Protein AF-A0A6J6JK47-F1 (afdb_monomer)

Organism: NCBI:txid449393

Foldseek 3Di:
DDDDDDDDPDDDDDDPVPDPDDDLVRVLVVVVPDPDADQEAEQDDDDPVRSVVSQVCCCVVVVHHYDHDDVPDDDDDD

Solvent-accessible surface area (backbone atoms only — not comparable to full-atom values): 5480 Å² total; per-residue (Å²): 137,90,84,79,91,76,86,84,86,69,89,86,80,86,76,77,90,72,62,91,65,76,50,72,64,54,50,52,56,54,57,67,67,51,95,66,88,61,89,64,43,79,54,72,97,63,55,72,69,59,44,50,52,47,42,53,46,43,38,71,78,70,66,43,50,64,45,72,75,56,90,92,63,85,80,90,87,131

InterPro domains:
  IPR011108 Zn-dependent metallo-hydrolase, RNA specificity domain [PF07521] (5-69)
  IPR036866 Ribonuclease Z/Hydroxyacylglutathione hydrolase-like [SSF56281] (2-77)
  IPR050698 RNA Processing Metallo-Beta-Lactamase [PTHR11203] (3-77)

Secondary structure (DSSP, 8-state):
---------SPP---GGG--SPPHHHHHHHHTT-SS--S-EEP-SS-HHHHHHHHHHHHHHT---EE-PPTT------

Sequence (78 aa):
MHGKEIPVKAQIEQVNSFSVHADASELVDWLRTSSEEPKNVFIVHGEGDS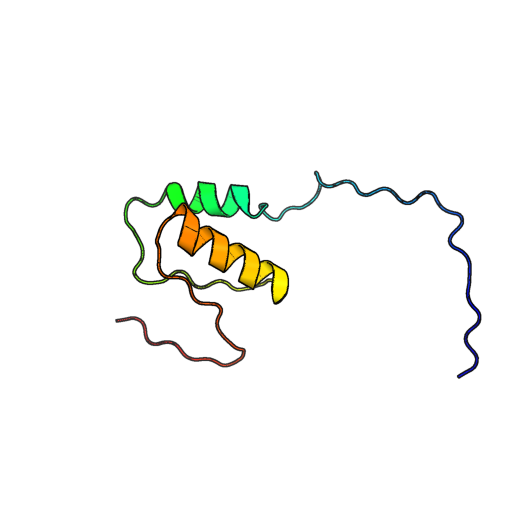SAALQERINKELGWNSVIPKDNQVISIS

Radius of gyration: 18.51 Å; Cα contacts (8 Å, |Δi|>4): 46; chains: 1; bounding box: 40×29×52 Å

pLDDT: mean 90.77, std 9.57, range [45.75, 98.0]

Structure (mmCIF, N/CA/C/O backbone):
data_AF-A0A6J6JK47-F1
#
_entry.id   AF-A0A6J6JK47-F1
#
loop_
_atom_site.group_PDB
_atom_site.id
_atom_site.type_symbol
_atom_site.label_atom_id
_atom_site.lab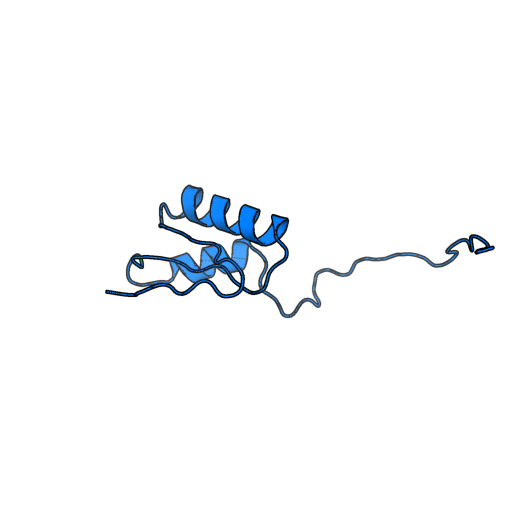el_alt_id
_atom_site.label_comp_id
_atom_site.label_asym_id
_atom_site.label_entity_id
_atom_site.label_seq_id
_atom_site.pdbx_PDB_ins_code
_atom_site.Cartn_x
_atom_site.Cartn_y
_atom_site.Cartn_z
_atom_site.occupancy
_atom_site.B_iso_or_equiv
_atom_site.auth_seq_id
_atom_site.auth_comp_id
_atom_site.auth_asym_id
_atom_site.auth_atom_id
_atom_site.pdbx_PDB_model_num
ATOM 1 N N . MET A 1 1 ? 7.274 -17.037 -36.428 1.00 45.75 1 MET A N 1
ATOM 2 C CA . MET A 1 1 ? 7.437 -15.589 -36.180 1.00 45.75 1 MET A CA 1
ATOM 3 C C . MET A 1 1 ? 8.914 -15.263 -36.338 1.00 45.75 1 MET A C 1
ATOM 5 O O . MET A 1 1 ? 9.711 -15.861 -35.632 1.00 45.75 1 MET A O 1
ATOM 9 N N . HIS A 1 2 ? 9.291 -14.405 -37.287 1.00 68.19 2 HIS A N 1
ATOM 10 C CA . HIS A 1 2 ? 10.682 -13.966 -37.470 1.00 68.19 2 HIS A CA 1
ATOM 11 C C . HIS A 1 2 ? 10.783 -12.494 -37.050 1.00 68.19 2 HIS A C 1
ATOM 13 O O . HIS A 1 2 ? 10.639 -11.602 -37.881 1.00 68.19 2 HIS A O 1
ATOM 19 N N . GLY A 1 3 ? 10.930 -12.245 -35.747 1.00 77.44 3 GLY A N 1
ATOM 20 C CA . GLY A 1 3 ? 11.200 -10.908 -35.209 1.00 77.44 3 GLY A CA 1
ATOM 21 C C . GLY A 1 3 ? 12.691 -10.585 -35.300 1.00 77.44 3 GLY A C 1
ATOM 22 O O . GLY A 1 3 ? 13.522 -11.476 -35.135 1.00 77.44 3 GLY A O 1
ATOM 23 N N . LYS A 1 4 ? 13.032 -9.327 -35.596 1.00 80.12 4 LYS A N 1
ATOM 24 C CA . LYS A 1 4 ? 14.414 -8.830 -35.633 1.00 80.12 4 LYS A CA 1
ATOM 25 C C . LYS A 1 4 ? 14.615 -7.888 -34.446 1.00 80.12 4 LYS A C 1
ATOM 27 O O . LYS A 1 4 ? 13.854 -6.937 -34.308 1.00 80.12 4 LYS A O 1
ATOM 32 N N . GLU A 1 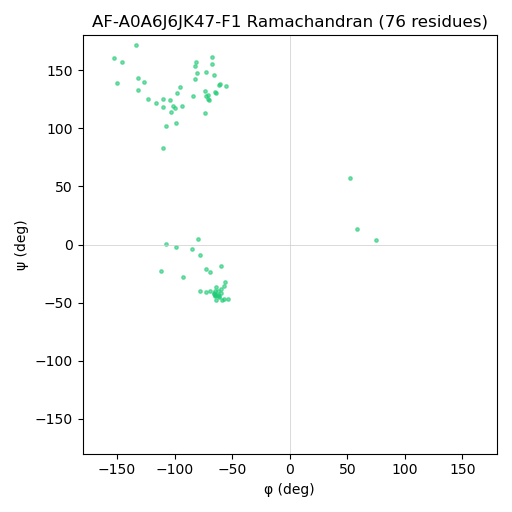5 ? 15.620 -8.152 -33.618 1.00 84.75 5 GLU A N 1
ATOM 33 C CA . GLU A 1 5 ? 15.993 -7.297 -32.483 1.00 84.75 5 GLU A CA 1
ATOM 34 C C . GLU A 1 5 ? 16.479 -5.922 -32.980 1.00 84.75 5 GLU A C 1
ATOM 36 O O . GLU A 1 5 ? 17.325 -5.847 -33.879 1.00 84.75 5 GLU A O 1
ATOM 41 N N . ILE A 1 6 ? 15.952 -4.832 -32.412 1.00 89.81 6 ILE A N 1
ATOM 42 C CA . ILE A 1 6 ? 16.332 -3.451 -32.750 1.00 89.81 6 ILE A CA 1
ATOM 43 C C . ILE A 1 6 ? 16.975 -2.795 -31.518 1.00 89.81 6 ILE A C 1
ATOM 45 O O . ILE A 1 6 ? 16.319 -2.694 -30.483 1.00 89.81 6 ILE A O 1
ATOM 49 N N . PRO A 1 7 ? 18.230 -2.312 -31.600 1.00 88.75 7 PRO A N 1
ATOM 50 C CA . PRO A 1 7 ? 18.898 -1.699 -30.457 1.00 88.75 7 PRO A CA 1
ATOM 51 C C . PRO A 1 7 ? 18.339 -0.303 -30.153 1.00 88.75 7 PRO A C 1
ATOM 53 O O . PRO A 1 7 ? 18.250 0.550 -31.042 1.00 88.75 7 PRO A O 1
ATOM 56 N N . VAL A 1 8 ? 18.033 -0.045 -28.879 1.00 90.69 8 VAL A N 1
ATOM 57 C CA . VAL A 1 8 ? 17.668 1.289 -28.383 1.00 90.69 8 VAL A CA 1
ATOM 58 C C . VAL A 1 8 ? 18.931 2.151 -28.316 1.00 90.69 8 VAL A C 1
ATOM 60 O O . VAL A 1 8 ? 19.840 1.874 -27.542 1.00 90.69 8 VAL A O 1
ATOM 63 N N . LYS A 1 9 ? 19.003 3.189 -29.158 1.00 93.75 9 LYS A N 1
ATOM 64 C CA . LYS A 1 9 ? 20.133 4.143 -29.219 1.00 93.75 9 LYS A CA 1
ATOM 65 C C . LYS A 1 9 ? 19.876 5.450 -28.458 1.00 93.75 9 LYS A C 1
ATOM 67 O O . LYS A 1 9 ? 20.731 6.330 -28.463 1.00 93.75 9 LYS A O 1
ATOM 72 N N . ALA A 1 10 ? 18.685 5.605 -27.886 1.00 93.31 10 ALA A N 1
ATOM 73 C CA . ALA A 1 10 ? 18.302 6.785 -27.123 1.00 93.31 10 ALA A CA 1
ATOM 74 C C . ALA A 1 10 ? 18.825 6.704 -25.682 1.00 93.31 10 ALA A C 1
ATOM 76 O O . ALA A 1 10 ? 19.003 5.613 -25.142 1.00 93.31 10 ALA A O 1
ATOM 77 N N . GLN A 1 11 ? 19.027 7.866 -25.063 1.00 89.81 11 GLN A N 1
ATOM 78 C CA . GLN A 1 11 ? 19.263 7.967 -23.627 1.00 89.81 11 GLN A CA 1
ATOM 79 C C . GLN A 1 11 ? 17.956 7.656 -22.888 1.00 89.81 11 GLN A C 1
ATOM 81 O O . GLN A 1 11 ? 16.908 8.210 -23.222 1.00 89.81 11 GLN A O 1
ATOM 86 N N . ILE A 1 12 ? 18.020 6.742 -21.922 1.00 89.50 12 ILE A N 1
ATOM 87 C CA . ILE A 1 12 ? 16.879 6.340 -21.098 1.00 89.50 12 ILE A CA 1
ATOM 88 C C . ILE A 1 12 ? 17.022 7.057 -19.763 1.00 89.50 12 ILE A C 1
ATOM 90 O O . ILE A 1 12 ? 18.004 6.845 -19.060 1.00 89.50 12 ILE A O 1
ATOM 94 N N . GLU A 1 13 ? 16.041 7.887 -19.428 1.00 89.44 13 GLU A N 1
ATOM 95 C CA . GLU A 1 13 ? 15.977 8.612 -18.161 1.00 89.44 13 GLU A CA 1
ATOM 96 C C . GLU A 1 13 ? 14.635 8.338 -17.489 1.00 89.44 13 GLU A C 1
ATOM 98 O O . GLU A 1 13 ? 13.595 8.307 -18.153 1.00 89.44 13 GLU A O 1
ATOM 103 N N . GLN A 1 14 ? 14.653 8.164 -16.169 1.00 83.25 14 GLN A N 1
ATOM 104 C CA . GLN A 1 14 ? 13.448 8.008 -15.361 1.00 83.25 14 GLN A CA 1
ATOM 105 C C . GLN A 1 14 ? 13.267 9.253 -14.494 1.00 83.25 14 GLN A C 1
ATOM 107 O O . GLN A 1 14 ? 14.113 9.571 -13.660 1.00 83.25 14 GLN A O 1
ATOM 112 N N . VAL A 1 15 ? 12.158 9.966 -14.688 1.00 82.19 15 VAL A N 1
ATOM 113 C CA . VAL A 1 15 ? 11.836 11.162 -13.904 1.00 82.19 15 VAL A CA 1
ATOM 114 C C . VAL A 1 15 ? 10.694 10.835 -12.951 1.00 82.19 15 VAL A C 1
ATOM 116 O O . VAL A 1 15 ? 9.535 10.784 -13.353 1.00 82.19 15 VAL A O 1
ATOM 119 N N . ASN A 1 16 ? 11.025 10.611 -11.681 1.00 69.19 16 ASN A N 1
ATOM 120 C CA . ASN A 1 16 ? 10.069 10.124 -10.678 1.00 69.19 16 ASN A CA 1
ATOM 121 C C . ASN A 1 16 ? 9.045 11.189 -10.235 1.00 69.19 16 ASN A C 1
ATOM 123 O O . ASN A 1 16 ? 7.964 10.854 -9.770 1.00 69.19 16 ASN A O 1
ATOM 127 N N . SER A 1 17 ? 9.346 12.477 -10.420 1.00 65.69 17 SER A N 1
ATOM 128 C CA . SER A 1 17 ? 8.570 13.597 -9.857 1.00 65.69 17 SER A CA 1
ATOM 129 C C . SER A 1 17 ? 7.287 13.973 -10.613 1.00 65.69 17 SER A C 1
ATOM 131 O O . SER A 1 17 ? 6.660 14.970 -10.269 1.00 65.69 17 SER A O 1
ATOM 133 N N . PHE A 1 18 ? 6.903 13.225 -11.651 1.00 69.44 18 PHE A N 1
ATOM 134 C CA . PHE A 1 18 ? 5.685 13.484 -12.436 1.00 69.44 18 PHE A CA 1
ATOM 135 C C . PHE A 1 18 ? 4.560 12.471 -12.189 1.00 69.44 18 PHE A C 1
ATOM 137 O O . PHE A 1 18 ? 3.496 12.586 -12.800 1.00 69.44 18 PHE A O 1
ATOM 144 N N . SER A 1 19 ? 4.769 11.482 -11.315 1.00 70.19 19 SER A N 1
ATOM 145 C CA . SER A 1 19 ? 3.686 10.590 -10.899 1.00 70.19 19 SER A CA 1
ATOM 146 C C . SER A 1 19 ? 2.633 11.386 -10.124 1.00 70.19 19 SER A C 1
ATOM 148 O O . SER A 1 19 ? 2.959 12.138 -9.212 1.00 70.19 19 SER A O 1
ATOM 150 N N . VAL A 1 20 ? 1.360 11.223 -10.488 1.00 73.50 20 VAL A N 1
ATOM 151 C CA . VAL A 1 20 ? 0.217 11.776 -9.735 1.00 73.50 20 VAL A CA 1
ATOM 152 C C . VAL A 1 20 ? -0.227 10.855 -8.595 1.00 73.50 20 VAL A C 1
ATOM 154 O O . VAL A 1 20 ? -1.148 11.190 -7.852 1.00 73.50 20 VAL A O 1
ATOM 157 N N . HIS A 1 21 ? 0.394 9.680 -8.478 1.00 83.88 21 HIS A N 1
ATOM 158 C CA . HIS A 1 21 ? 0.128 8.721 -7.417 1.00 83.88 21 HIS A CA 1
ATOM 159 C C . HIS A 1 21 ? 1.121 8.906 -6.281 1.00 83.88 21 HIS A C 1
ATOM 161 O O . HIS A 1 21 ? 2.319 9.024 -6.531 1.00 83.88 21 HIS A O 1
ATOM 167 N N . ALA A 1 22 ? 0.590 8.884 -5.061 1.00 81.94 22 ALA A N 1
ATOM 168 C CA . ALA A 1 22 ? 1.380 8.903 -3.847 1.00 81.94 22 ALA A CA 1
ATOM 169 C C . ALA A 1 22 ? 2.285 7.665 -3.770 1.00 81.94 22 ALA A C 1
ATOM 171 O O . ALA A 1 22 ? 1.843 6.542 -4.039 1.00 81.94 22 ALA A O 1
ATOM 172 N N . ASP A 1 23 ? 3.528 7.872 -3.355 1.00 87.12 23 ASP A N 1
ATOM 173 C CA . ASP A 1 23 ? 4.451 6.790 -3.051 1.00 87.12 23 ASP A CA 1
ATOM 174 C C . ASP A 1 23 ? 3.978 6.013 -1.814 1.00 87.12 23 ASP A C 1
ATOM 176 O O . ASP A 1 23 ? 3.211 6.497 -0.979 1.00 87.12 23 ASP A O 1
ATOM 180 N N . ALA A 1 24 ? 4.485 4.791 -1.632 1.00 89.75 24 ALA A N 1
ATOM 181 C CA . ALA A 1 24 ? 4.085 3.947 -0.505 1.00 89.75 24 ALA A CA 1
ATOM 182 C C . ALA A 1 24 ? 4.294 4.628 0.864 1.00 89.75 24 ALA A C 1
ATOM 184 O O . ALA A 1 24 ? 3.532 4.377 1.793 1.00 89.75 24 ALA A O 1
ATOM 185 N N . SER A 1 25 ? 5.312 5.486 1.003 1.00 92.62 25 SER A N 1
ATOM 186 C CA . SER A 1 25 ? 5.553 6.220 2.254 1.00 92.62 25 SER A CA 1
ATOM 187 C C . SER A 1 25 ? 4.527 7.321 2.468 1.00 92.62 25 SER A C 1
ATOM 189 O O . SER A 1 25 ? 4.004 7.443 3.567 1.00 92.62 25 SER A O 1
ATOM 191 N N . GLU A 1 26 ? 4.167 8.040 1.409 1.00 94.38 26 GLU A N 1
ATOM 192 C CA . GLU A 1 26 ? 3.130 9.069 1.456 1.00 94.38 26 GLU A CA 1
ATOM 193 C C . GLU A 1 26 ? 1.759 8.459 1.779 1.00 94.38 26 GLU A C 1
ATOM 195 O O . GLU A 1 26 ? 0.992 9.039 2.543 1.00 94.38 26 GLU A O 1
ATOM 200 N N . LEU A 1 27 ? 1.465 7.253 1.274 1.00 96.12 27 LEU A N 1
ATOM 201 C CA . LEU A 1 27 ? 0.254 6.511 1.639 1.00 96.12 27 LEU A CA 1
ATOM 202 C C . LEU A 1 27 ? 0.240 6.106 3.117 1.00 96.12 27 LEU A C 1
ATOM 204 O O . LEU A 1 27 ? -0.788 6.251 3.776 1.00 96.12 27 LEU A O 1
ATOM 208 N N . VAL A 1 28 ? 1.358 5.609 3.655 1.00 96.88 28 VAL A N 1
ATOM 209 C CA . VAL A 1 28 ? 1.453 5.259 5.082 1.00 96.88 28 VAL A CA 1
ATOM 210 C C . VAL A 1 28 ? 1.321 6.506 5.956 1.00 96.88 28 VAL A C 1
ATOM 212 O O . VAL A 1 28 ? 0.574 6.484 6.934 1.00 96.88 28 VAL A O 1
ATOM 215 N N . ASP A 1 29 ? 1.982 7.602 5.592 1.00 96.81 29 ASP A N 1
ATOM 216 C CA . ASP A 1 29 ? 1.878 8.874 6.308 1.00 96.81 29 ASP A CA 1
ATOM 217 C C . ASP A 1 29 ? 0.453 9.426 6.266 1.00 96.81 29 ASP A C 1
ATOM 219 O O . ASP A 1 29 ? -0.065 9.883 7.285 1.00 96.81 29 ASP A O 1
ATOM 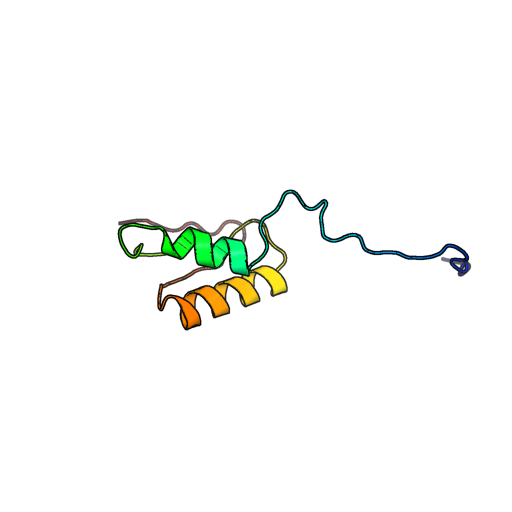223 N N . TRP A 1 30 ? -0.225 9.312 5.123 1.00 96.62 30 TRP A N 1
ATOM 224 C CA . TRP A 1 30 ? -1.634 9.667 5.001 1.00 96.62 30 TRP A CA 1
ATOM 225 C C . TRP A 1 30 ? -2.518 8.815 5.918 1.00 96.62 30 TRP A C 1
ATOM 227 O O . TRP A 1 30 ? -3.349 9.366 6.642 1.00 96.62 30 TRP A O 1
ATOM 237 N N . LEU A 1 31 ? -2.306 7.496 5.976 1.00 96.75 31 LEU A N 1
ATOM 238 C CA . LEU A 1 31 ? -3.043 6.613 6.886 1.00 96.75 31 LEU A CA 1
ATOM 239 C C . LEU A 1 31 ? -2.849 7.015 8.358 1.00 96.75 31 LEU A C 1
ATOM 241 O O . LEU A 1 31 ? -3.823 7.035 9.108 1.00 96.75 31 LEU A O 1
ATOM 245 N N . ARG A 1 32 ? -1.641 7.434 8.767 1.00 95.62 32 ARG A N 1
ATOM 246 C CA . ARG A 1 32 ? -1.365 7.926 10.136 1.00 95.62 32 ARG A CA 1
ATOM 247 C C . ARG A 1 32 ? -2.195 9.148 10.536 1.00 95.62 32 ARG A C 1
ATOM 249 O O . ARG A 1 32 ? -2.296 9.428 11.726 1.00 95.62 32 ARG A O 1
ATOM 256 N N . THR A 1 33 ? -2.770 9.876 9.578 1.00 96.62 33 THR A N 1
ATOM 257 C CA . THR A 1 33 ? -3.627 11.036 9.870 1.00 96.62 33 THR A CA 1
ATOM 258 C C . THR A 1 33 ? -5.045 10.658 10.310 1.00 96.62 33 THR A C 1
ATOM 260 O O . THR A 1 33 ? -5.784 11.532 10.765 1.00 96.62 33 THR A O 1
ATOM 263 N N . SER A 1 34 ? -5.433 9.378 10.208 1.00 95.94 34 SER A N 1
ATOM 264 C CA . SER A 1 34 ? -6.726 8.900 10.708 1.00 95.94 34 SER A CA 1
ATOM 265 C C . SER A 1 34 ? -6.851 9.123 12.217 1.00 95.94 34 SER A C 1
ATOM 267 O O . SER A 1 34 ? -5.918 8.860 12.975 1.00 95.94 34 SER A O 1
ATOM 269 N N . SER A 1 35 ? -8.027 9.560 12.673 1.00 93.81 35 SER A N 1
ATOM 270 C CA . SER A 1 35 ? -8.314 9.750 14.102 1.00 93.81 35 SER A CA 1
ATOM 271 C C . SER A 1 35 ? -8.396 8.440 14.888 1.00 93.81 35 SER A C 1
ATOM 273 O O . SER A 1 35 ? -8.218 8.445 16.104 1.00 93.81 35 SER A O 1
ATOM 275 N N . GLU A 1 36 ? -8.689 7.332 14.209 1.00 94.56 36 GLU A N 1
ATOM 276 C CA . GLU A 1 36 ? -8.807 5.998 14.796 1.00 94.56 36 GLU A CA 1
ATOM 277 C C . GLU A 1 36 ? -8.314 4.914 13.829 1.00 94.56 36 GLU A C 1
ATOM 279 O O . GLU A 1 36 ? -8.282 5.109 12.609 1.00 94.56 36 GLU A O 1
ATOM 284 N N . GLU A 1 37 ? -7.924 3.767 14.386 1.00 95.69 37 GLU A N 1
ATOM 285 C CA . GLU A 1 37 ? -7.564 2.584 13.607 1.00 95.69 37 GLU A CA 1
ATOM 286 C C . GLU A 1 37 ? -8.821 1.974 12.956 1.00 95.69 37 GLU A C 1
ATOM 288 O O . GLU A 1 37 ? -9.776 1.628 13.661 1.00 95.69 37 GLU A O 1
ATOM 293 N N . PRO A 1 38 ? -8.848 1.798 11.623 1.00 95.12 38 PRO A N 1
ATOM 294 C CA . PRO A 1 38 ? -9.945 1.117 10.955 1.00 95.12 38 PRO A CA 1
ATOM 295 C C . PRO A 1 38 ? -9.901 -0.392 11.229 1.00 95.12 38 PRO A C 1
ATOM 297 O O . PRO A 1 38 ? -8.836 -0.997 11.287 1.00 95.12 38 PRO A O 1
ATOM 300 N N . LYS A 1 39 ? -11.072 -1.047 11.272 1.00 94.56 39 LYS A N 1
ATOM 301 C CA . LYS A 1 39 ? -11.150 -2.519 11.403 1.00 94.56 39 LYS A CA 1
ATOM 302 C C . LYS A 1 39 ? -10.391 -3.257 10.289 1.00 94.56 39 LYS A C 1
ATOM 304 O O . LYS A 1 39 ? -9.884 -4.352 10.507 1.00 94.56 39 LYS A O 1
ATOM 309 N N . ASN A 1 40 ? -10.403 -2.703 9.075 1.00 94.81 40 ASN A N 1
ATOM 310 C CA . ASN A 1 40 ? -9.742 -3.262 7.899 1.00 94.81 40 ASN A CA 1
ATOM 311 C C . ASN A 1 40 ? -9.316 -2.137 6.950 1.00 94.81 40 ASN A C 1
ATOM 313 O O . ASN A 1 40 ? -10.111 -1.239 6.670 1.00 94.81 40 ASN A O 1
ATOM 317 N N . VAL A 1 41 ? -8.117 -2.250 6.382 1.00 97.00 41 VAL A N 1
ATOM 318 C CA . VAL A 1 41 ? -7.681 -1.478 5.211 1.00 97.00 41 VAL A CA 1
ATOM 319 C C . VAL A 1 41 ? -7.724 -2.375 3.976 1.00 97.00 41 VAL A C 1
ATOM 321 O O . VAL A 1 41 ? -7.092 -3.428 3.961 1.00 97.00 41 VAL A O 1
ATOM 324 N N . PHE A 1 42 ? -8.442 -1.970 2.928 1.00 97.06 42 PHE A N 1
ATOM 325 C CA . PHE A 1 42 ? -8.489 -2.709 1.663 1.00 97.06 42 PHE A CA 1
ATOM 326 C C . PHE A 1 42 ? -7.556 -2.068 0.636 1.00 97.06 42 PHE A C 1
ATOM 328 O O . PHE A 1 42 ? -7.753 -0.918 0.248 1.00 97.06 42 PHE A O 1
ATOM 335 N N . ILE A 1 43 ? -6.545 -2.816 0.196 1.00 97.25 43 ILE A N 1
ATOM 336 C CA . ILE A 1 43 ? -5.560 -2.367 -0.791 1.00 97.25 43 ILE A CA 1
ATOM 337 C C . ILE A 1 43 ? -6.031 -2.806 -2.173 1.00 97.25 43 ILE A C 1
ATOM 339 O O . ILE A 1 43 ? -6.177 -3.997 -2.442 1.00 97.25 43 ILE A O 1
ATOM 343 N N . VAL A 1 44 ? -6.264 -1.832 -3.046 1.00 95.50 44 VAL A N 1
ATOM 344 C CA . VAL A 1 44 ? -6.760 -2.024 -4.414 1.00 95.50 44 VAL A CA 1
ATOM 345 C C . VAL A 1 44 ? -5.932 -1.191 -5.394 1.00 95.50 44 VAL A C 1
ATOM 347 O O . VAL A 1 44 ? -5.134 -0.359 -4.972 1.00 95.50 44 VAL A O 1
ATOM 350 N N . HIS A 1 45 ? -6.144 -1.394 -6.698 1.00 92.06 45 HIS A N 1
ATOM 351 C CA . HIS A 1 45 ? -5.506 -0.622 -7.774 1.00 92.06 45 HIS A CA 1
ATOM 352 C C . HIS A 1 45 ? -3.966 -0.562 -7.662 1.00 92.06 45 HIS A C 1
ATOM 354 O O . HIS A 1 45 ? -3.353 0.505 -7.619 1.00 92.06 45 HIS A O 1
ATOM 360 N N . GLY A 1 46 ? -3.334 -1.733 -7.638 1.00 88.75 46 GLY A N 1
ATOM 361 C CA . GLY A 1 46 ? -1.885 -1.893 -7.698 1.00 88.75 46 GLY A CA 1
ATOM 362 C C . GLY A 1 46 ? -1.521 -3.240 -8.313 1.00 88.75 46 GLY A C 1
ATOM 363 O O . GLY A 1 46 ? -2.351 -4.149 -8.380 1.00 88.75 46 GLY A O 1
ATOM 364 N N . GLU A 1 47 ? -0.286 -3.361 -8.790 1.00 92.81 47 GLU A N 1
ATOM 365 C CA . GLU A 1 47 ? 0.264 -4.660 -9.177 1.00 92.81 47 GLU A CA 1
ATOM 366 C C . GLU A 1 47 ? 0.452 -5.547 -7.940 1.00 92.81 47 GLU A C 1
ATOM 368 O O . GLU A 1 47 ? 0.614 -5.044 -6.827 1.00 92.81 47 GLU A O 1
ATOM 373 N N . GLY A 1 48 ? 0.452 -6.871 -8.129 1.00 93.75 48 GLY A N 1
ATOM 374 C CA . GLY A 1 48 ? 0.479 -7.834 -7.021 1.00 93.75 48 GLY A CA 1
ATOM 375 C C . GLY A 1 48 ? 1.628 -7.603 -6.035 1.00 93.75 48 GLY A C 1
ATOM 376 O O . GLY A 1 48 ? 1.393 -7.541 -4.828 1.00 93.75 48 GLY A O 1
ATOM 377 N N . ASP A 1 49 ? 2.843 -7.395 -6.547 1.00 95.75 49 ASP A N 1
ATOM 378 C CA . ASP A 1 49 ? 4.031 -7.172 -5.716 1.00 95.75 49 ASP A CA 1
ATOM 379 C C . ASP A 1 49 ? 3.981 -5.815 -4.999 1.00 95.75 49 ASP A C 1
ATOM 381 O O . ASP A 1 49 ? 4.308 -5.723 -3.814 1.00 95.75 49 ASP A O 1
ATOM 385 N N . SER A 1 50 ? 3.506 -4.762 -5.672 1.00 94.19 50 SER A N 1
ATOM 386 C CA . SER A 1 50 ? 3.340 -3.434 -5.067 1.00 94.19 50 SER A CA 1
ATOM 387 C C . SER A 1 50 ? 2.278 -3.436 -3.965 1.00 94.19 50 SER A C 1
ATOM 389 O O . SER A 1 50 ? 2.488 -2.854 -2.900 1.00 94.19 50 SER A O 1
ATOM 391 N N . SER A 1 51 ? 1.149 -4.116 -4.185 1.00 96.81 51 SER A N 1
ATOM 392 C CA . SER A 1 51 ? 0.089 -4.257 -3.185 1.00 96.81 51 SER A CA 1
ATOM 393 C C . SER A 1 51 ? 0.554 -5.073 -1.979 1.00 96.81 51 SER A C 1
ATOM 395 O O . SER A 1 51 ? 0.282 -4.674 -0.847 1.00 96.81 51 SER A O 1
ATOM 397 N N . ALA A 1 52 ? 1.291 -6.168 -2.198 1.00 97.38 52 ALA A N 1
ATOM 398 C CA . ALA A 1 52 ? 1.880 -6.973 -1.126 1.00 97.38 52 ALA A CA 1
ATOM 399 C C . ALA A 1 52 ? 2.888 -6.169 -0.292 1.00 97.38 52 ALA A C 1
ATOM 401 O O . ALA A 1 52 ? 2.835 -6.200 0.938 1.00 97.38 52 ALA A O 1
ATOM 402 N N . ALA A 1 53 ? 3.748 -5.386 -0.948 1.00 97.44 53 ALA A N 1
ATOM 403 C CA . 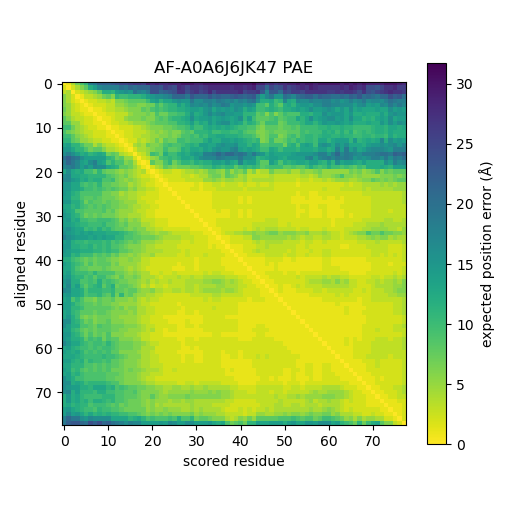ALA A 1 53 ? 4.698 -4.514 -0.268 1.00 97.44 53 ALA A CA 1
ATOM 404 C C . ALA A 1 53 ? 3.991 -3.452 0.592 1.00 97.44 53 ALA A C 1
ATOM 406 O O . ALA A 1 53 ? 4.368 -3.236 1.744 1.00 97.44 53 ALA A O 1
ATOM 407 N N . LEU A 1 54 ? 2.934 -2.814 0.075 1.00 97.81 54 LEU A N 1
ATOM 408 C CA . LEU A 1 54 ? 2.152 -1.847 0.851 1.00 97.81 54 LEU A CA 1
ATOM 409 C C . LEU A 1 54 ? 1.440 -2.509 2.043 1.00 97.81 54 LEU A C 1
ATOM 411 O O . LEU A 1 54 ? 1.437 -1.945 3.135 1.00 97.81 54 LEU A O 1
ATOM 415 N N . GLN A 1 55 ? 0.892 -3.715 1.862 1.00 98.00 55 GLN A N 1
ATOM 416 C CA . GLN A 1 55 ? 0.259 -4.491 2.933 1.00 98.00 55 GLN A CA 1
ATOM 417 C C . GLN A 1 55 ? 1.237 -4.777 4.074 1.00 98.00 55 GLN A C 1
ATOM 419 O O . GLN A 1 55 ? 0.930 -4.543 5.243 1.00 98.00 55 GLN A O 1
ATOM 424 N N . GLU A 1 56 ? 2.442 -5.241 3.739 1.00 98.00 56 GLU A N 1
ATOM 425 C CA . GLU A 1 56 ? 3.487 -5.512 4.721 1.00 98.00 56 GLU A CA 1
ATOM 426 C C . GLU A 1 56 ? 3.866 -4.250 5.503 1.00 98.00 56 GLU A C 1
ATOM 428 O O . GLU A 1 56 ? 4.017 -4.306 6.726 1.00 98.00 56 GLU A O 1
ATOM 433 N N . ARG A 1 57 ? 3.969 -3.104 4.823 1.00 97.94 57 ARG A N 1
ATOM 434 C CA . ARG A 1 57 ? 4.251 -1.820 5.471 1.00 97.94 57 ARG A CA 1
ATOM 435 C C . ARG A 1 57 ? 3.139 -1.390 6.415 1.00 97.94 57 ARG A C 1
ATOM 437 O O . ARG A 1 57 ? 3.436 -1.063 7.557 1.00 97.94 57 ARG A O 1
ATOM 444 N N . ILE A 1 58 ? 1.877 -1.444 5.992 1.00 98.00 58 ILE A N 1
ATOM 445 C CA . ILE A 1 58 ? 0.735 -1.107 6.857 1.00 98.00 58 ILE A CA 1
ATOM 446 C C . ILE A 1 58 ? 0.742 -1.989 8.114 1.00 98.00 58 ILE A C 1
ATOM 448 O O . ILE A 1 58 ? 0.674 -1.475 9.231 1.00 98.00 58 ILE A O 1
ATOM 452 N N . ASN A 1 59 ? 0.937 -3.299 7.947 1.00 97.19 59 ASN A N 1
ATOM 453 C CA . ASN A 1 59 ? 0.974 -4.244 9.061 1.00 97.19 59 ASN A CA 1
ATOM 454 C C . ASN A 1 59 ? 2.150 -3.978 10.019 1.00 97.19 59 ASN A C 1
ATOM 456 O O . ASN A 1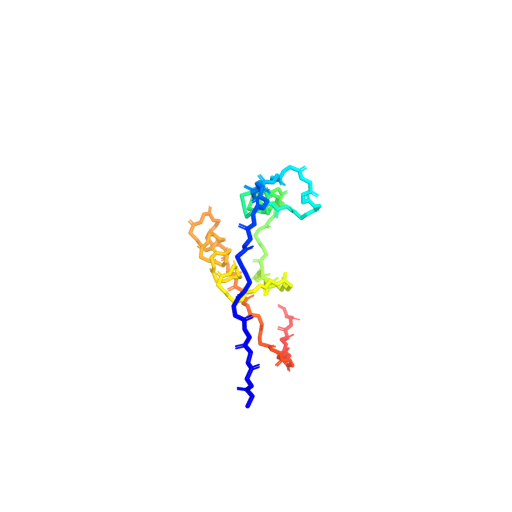 59 ? 1.977 -4.031 11.233 1.00 97.19 59 ASN A O 1
ATOM 460 N N . LYS A 1 60 ? 3.354 -3.695 9.502 1.00 97.56 60 LYS A N 1
ATOM 461 C CA . LYS A 1 60 ? 4.554 -3.481 10.333 1.00 97.56 60 LYS A CA 1
ATOM 462 C C . LYS A 1 60 ? 4.612 -2.101 10.978 1.00 97.56 60 LYS A C 1
ATOM 464 O O . LYS A 1 60 ? 5.074 -1.978 12.108 1.0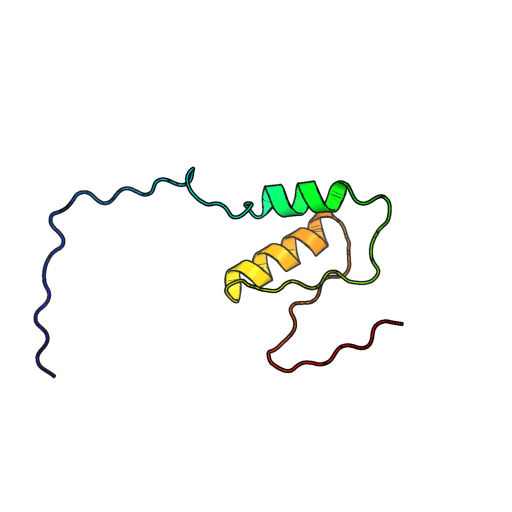0 97.56 60 LYS A O 1
ATOM 469 N N . GLU A 1 61 ? 4.217 -1.066 10.247 1.00 97.88 61 GLU A N 1
ATOM 470 C CA . GLU A 1 61 ? 4.422 0.328 10.642 1.00 97.88 61 GLU A CA 1
ATOM 471 C C . GLU A 1 61 ? 3.239 0.928 11.407 1.00 97.88 61 GLU A C 1
ATOM 473 O O . GLU A 1 61 ? 3.441 1.864 12.189 1.00 97.88 61 GLU A O 1
ATOM 478 N N . LEU A 1 62 ? 2.023 0.428 11.157 1.00 97.06 62 LEU A N 1
ATOM 479 C CA . LEU A 1 62 ? 0.789 0.884 11.807 1.00 97.06 62 LEU A CA 1
ATOM 480 C C . LEU A 1 62 ? 0.193 -0.181 12.734 1.00 97.06 62 LEU A C 1
ATOM 482 O O . LEU A 1 62 ? -0.548 0.167 13.646 1.00 97.06 62 LEU A O 1
ATOM 486 N N . GLY A 1 63 ? 0.518 -1.462 12.525 1.00 97.31 63 GLY A N 1
ATOM 487 C CA . GLY A 1 63 ? -0.096 -2.573 13.260 1.00 97.31 63 GLY A CA 1
ATOM 488 C C . GLY A 1 63 ? -1.521 -2.899 12.807 1.00 97.31 63 GLY A C 1
ATOM 489 O O . GLY A 1 63 ? -2.155 -3.770 13.395 1.00 97.31 63 GLY A O 1
ATOM 490 N N . TRP A 1 64 ? -2.018 -2.217 11.773 1.00 97.69 64 TRP A N 1
ATOM 491 C CA . TRP A 1 64 ? -3.406 -2.304 11.331 1.00 97.69 64 TRP A CA 1
ATOM 492 C C . TRP A 1 64 ? -3.656 -3.538 10.484 1.00 97.69 64 TRP A C 1
ATOM 494 O O . TRP A 1 64 ? -2.804 -3.952 9.698 1.00 97.69 64 TRP A O 1
ATOM 504 N N . ASN A 1 65 ? -4.868 -4.079 10.573 1.00 96.56 65 ASN A N 1
ATOM 505 C CA . ASN A 1 65 ? -5.276 -5.165 9.697 1.00 96.56 65 ASN A CA 1
ATOM 506 C C . ASN A 1 65 ? -5.487 -4.664 8.259 1.00 96.56 65 ASN A C 1
ATOM 508 O O . ASN A 1 65 ? -6.291 -3.759 8.014 1.00 96.56 65 ASN A O 1
ATOM 512 N N . SER A 1 66 ? -4.813 -5.291 7.294 1.00 97.19 66 SER A N 1
ATOM 513 C CA . SER A 1 66 ? -4.931 -4.94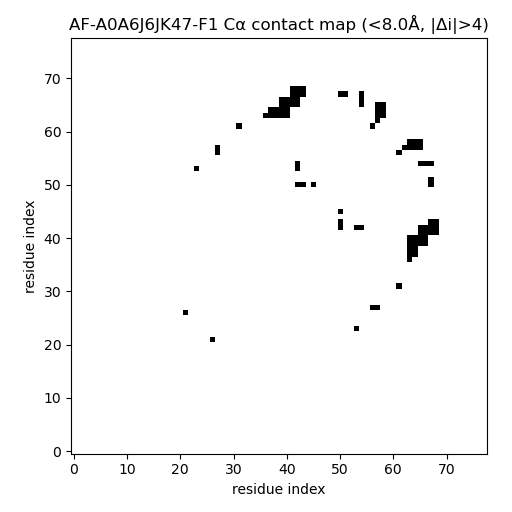3 5.877 1.00 97.19 66 SER A CA 1
ATOM 514 C C . SER A 1 66 ? -5.149 -6.161 4.978 1.00 97.19 66 SER A C 1
ATOM 516 O O . SER A 1 66 ? -4.611 -7.246 5.201 1.00 97.19 66 SER A O 1
ATOM 518 N N . VAL A 1 67 ? -5.960 -5.988 3.936 1.00 97.19 67 VAL A N 1
ATOM 519 C CA . VAL A 1 67 ? -6.427 -7.048 3.036 1.00 97.19 67 VAL A CA 1
ATOM 520 C C . VAL A 1 67 ? -6.231 -6.603 1.592 1.00 97.19 67 VAL A C 1
ATOM 522 O O . VAL A 1 67 ? -6.630 -5.501 1.227 1.00 97.19 67 VAL A O 1
ATOM 525 N N . ILE A 1 68 ? -5.668 -7.479 0.760 1.00 97.50 68 ILE A N 1
ATOM 526 C CA . ILE A 1 68 ? -5.648 -7.328 -0.700 1.00 97.50 68 ILE A CA 1
ATOM 527 C C . ILE A 1 68 ? -6.784 -8.198 -1.253 1.00 97.50 68 ILE A C 1
ATOM 529 O O . ILE A 1 68 ? -6.658 -9.429 -1.231 1.00 97.50 68 ILE A O 1
ATOM 533 N N . PRO A 1 69 ? -7.916 -7.616 -1.687 1.00 95.88 69 PRO A N 1
ATOM 534 C CA . PRO A 1 69 ? -9.018 -8.397 -2.227 1.00 95.88 69 PRO A CA 1
ATOM 535 C C . PRO A 1 69 ? -8.624 -9.085 -3.533 1.00 95.88 69 PRO A C 1
ATOM 537 O O . PRO A 1 69 ? -7.878 -8.542 -4.348 1.00 95.88 69 PRO A O 1
ATOM 540 N N . LYS A 1 70 ? -9.169 -10.280 -3.754 1.00 94.00 70 LYS A N 1
ATOM 541 C CA . LYS A 1 70 ? -9.110 -10.946 -5.057 1.00 94.00 70 LYS A CA 1
ATOM 542 C C . LYS A 1 70 ? -10.196 -10.401 -5.974 1.00 94.00 70 LYS A C 1
ATOM 544 O O . LYS A 1 70 ? -11.230 -9.920 -5.510 1.00 94.00 70 LYS A O 1
ATOM 549 N N . ASP A 1 71 ? -9.981 -10.539 -7.278 1.00 92.19 71 ASP A N 1
ATOM 550 C CA . ASP A 1 71 ? -11.005 -10.196 -8.258 1.00 92.19 71 ASP A CA 1
ATOM 551 C C . ASP A 1 71 ? -12.312 -10.958 -7.971 1.00 92.19 71 ASP A C 1
ATOM 553 O O . ASP A 1 71 ? -12.296 -12.146 -7.636 1.00 92.19 71 ASP A O 1
ATOM 557 N N . ASN A 1 72 ? -13.439 -10.249 -8.058 1.00 93.31 72 ASN A N 1
ATOM 558 C CA . ASN A 1 72 ? -14.783 -10.717 -7.691 1.00 93.31 72 ASN A CA 1
ATOM 559 C C . ASN A 1 72 ? -14.977 -11.178 -6.228 1.00 93.31 72 ASN A C 1
ATOM 561 O O . ASN A 1 72 ? -15.999 -11.792 -5.908 1.00 93.31 72 ASN A O 1
ATOM 565 N N . GLN A 1 73 ? -14.048 -10.888 -5.312 1.00 95.69 73 GLN A N 1
ATOM 566 C CA . GLN A 1 73 ? -14.246 -11.175 -3.891 1.00 95.69 73 GLN A CA 1
ATOM 567 C C . GLN A 1 73 ? -15.269 -10.212 -3.272 1.00 95.69 73 GLN A C 1
ATOM 569 O O . GLN A 1 73 ? -15.115 -8.995 -3.335 1.00 95.69 73 GLN A O 1
ATOM 574 N N . VAL A 1 74 ? -16.282 -10.765 -2.600 1.00 94.44 74 VAL A N 1
ATOM 575 C CA . VAL A 1 74 ? -17.251 -9.998 -1.804 1.00 94.44 74 VAL A CA 1
ATOM 576 C C . VAL A 1 74 ? -16.846 -10.048 -0.334 1.00 94.44 74 VAL A C 1
ATOM 578 O O . VAL A 1 74 ? -16.579 -11.124 0.203 1.00 94.44 74 VAL A O 1
ATOM 581 N N . ILE A 1 75 ? -16.802 -8.886 0.319 1.00 93.88 75 ILE A N 1
ATOM 582 C CA . ILE A 1 75 ? -16.444 -8.748 1.734 1.00 93.88 75 ILE A CA 1
ATOM 583 C C . ILE A 1 75 ? -17.594 -8.056 2.464 1.00 93.88 75 ILE A C 1
ATOM 585 O O . ILE A 1 75 ? -18.012 -6.965 2.083 1.00 93.88 75 ILE A O 1
ATOM 589 N N . SER A 1 76 ? -18.096 -8.691 3.522 1.00 93.25 76 SER A N 1
ATOM 590 C CA . SER A 1 76 ? -19.105 -8.100 4.401 1.00 93.25 76 SER A CA 1
ATOM 591 C C . SER A 1 76 ? -18.434 -7.216 5.448 1.00 93.25 76 SER A C 1
ATOM 593 O O . SER A 1 76 ? -17.540 -7.664 6.163 1.00 93.25 76 SER A O 1
ATOM 595 N N . ILE A 1 77 ? -18.897 -5.975 5.556 1.00 88.50 77 ILE A N 1
ATOM 596 C CA . ILE A 1 77 ? -18.483 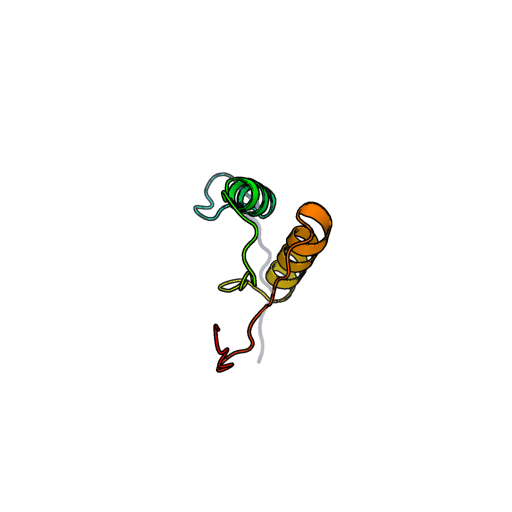-5.016 6.583 1.00 88.50 77 ILE A CA 1
ATOM 597 C C . ILE A 1 77 ? -19.588 -4.922 7.639 1.00 88.50 77 ILE A C 1
ATOM 599 O O . ILE A 1 77 ? -20.703 -4.502 7.339 1.00 88.50 77 ILE A O 1
ATOM 603 N N . SER A 1 78 ? -19.277 -5.361 8.859 1.00 75.62 78 SER A N 1
ATOM 604 C CA . SER A 1 78 ? -20.147 -5.328 10.047 1.00 75.62 78 SER A CA 1
ATOM 605 C C . SER A 1 78 ? -19.498 -4.556 11.185 1.00 75.62 78 SER A C 1
ATOM 607 O O . SER A 1 78 ? -18.262 -4.698 11.359 1.00 75.62 78 SER A O 1
#

Nearest PDB structures (foldseek):
  5l1h-assembly1_D  TM=5.889E-01  e=9.253E+00  Rattus norvegicus
  3pxd-assembly1_A  TM=4.437E-01  e=8.048E+00  Homo sapiens

Mean predicted aligned error: 6.5 Å